Protein AF-A0A1Q9PFL0-F1 (afdb_monomer)

Structure (mmCIF, N/CA/C/O backbone):
data_AF-A0A1Q9PFL0-F1
#
_entry.id   AF-A0A1Q9PFL0-F1
#
loop_
_atom_site.group_PDB
_atom_site.id
_atom_site.type_symbol
_atom_site.label_atom_id
_atom_site.label_alt_id
_atom_site.label_comp_id
_atom_site.label_asym_id
_atom_site.label_entity_id
_atom_site.label_seq_id
_atom_site.pdbx_PDB_ins_code
_atom_site.Cartn_x
_atom_site.Cartn_y
_atom_site.Cartn_z
_atom_site.occupancy
_atom_site.B_iso_or_equiv
_atom_site.auth_seq_id
_atom_site.auth_comp_id
_atom_site.auth_asym_id
_atom_site.auth_atom_id
_atom_site.pdbx_PDB_model_num
ATOM 1 N N . MET A 1 1 ? 22.075 2.624 7.477 1.00 51.19 1 MET A N 1
ATOM 2 C CA . MET A 1 1 ? 21.378 1.833 6.444 1.00 51.19 1 MET A CA 1
ATOM 3 C C . MET A 1 1 ? 19.946 1.715 6.925 1.00 51.19 1 MET A C 1
ATOM 5 O O . MET A 1 1 ? 19.779 1.392 8.093 1.00 51.19 1 MET A O 1
ATOM 9 N N . ASP A 1 2 ? 18.972 2.111 6.109 1.00 68.69 2 ASP A N 1
ATOM 10 C CA . ASP A 1 2 ? 17.552 2.119 6.488 1.00 68.69 2 ASP A CA 1
ATOM 11 C C . ASP A 1 2 ? 17.030 0.680 6.696 1.00 68.69 2 ASP A C 1
ATOM 13 O O . ASP A 1 2 ? 17.482 -0.241 6.004 1.00 68.69 2 ASP A O 1
ATOM 17 N N . LEU A 1 3 ? 16.122 0.475 7.659 1.00 60.94 3 LEU A N 1
ATOM 18 C CA . LEU A 1 3 ? 15.558 -0.837 8.018 1.00 60.94 3 LEU A CA 1
ATOM 19 C C . LEU A 1 3 ? 14.893 -1.487 6.795 1.00 60.94 3 LEU A C 1
ATOM 21 O O . LEU A 1 3 ? 15.079 -2.675 6.532 1.00 60.94 3 LEU A O 1
ATOM 25 N N . THR A 1 4 ? 14.208 -0.672 5.993 1.00 63.59 4 THR A N 1
ATOM 26 C CA . THR A 1 4 ? 13.560 -1.057 4.735 1.00 63.59 4 THR A CA 1
ATOM 27 C C . THR A 1 4 ? 14.563 -1.644 3.743 1.00 63.59 4 THR A C 1
ATOM 29 O O . THR A 1 4 ? 14.338 -2.707 3.169 1.00 63.59 4 THR A O 1
ATOM 32 N N . THR A 1 5 ? 15.723 -1.000 3.576 1.00 66.94 5 THR A N 1
ATOM 33 C CA . THR A 1 5 ? 16.784 -1.471 2.671 1.00 66.94 5 THR A CA 1
ATOM 34 C C . THR A 1 5 ? 17.364 -2.812 3.124 1.00 66.94 5 THR A 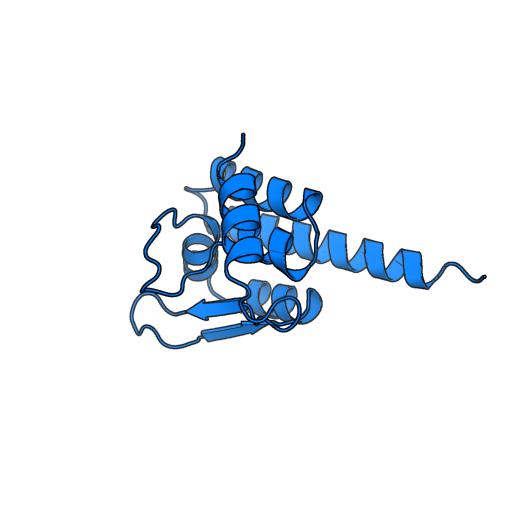C 1
ATOM 36 O O . THR A 1 5 ? 17.604 -3.691 2.298 1.00 66.94 5 THR A O 1
ATOM 39 N N . LEU A 1 6 ? 17.567 -2.991 4.432 1.00 68.19 6 LEU A N 1
ATOM 40 C CA . LEU A 1 6 ? 18.049 -4.250 5.011 1.00 68.19 6 LEU A CA 1
ATOM 41 C C . LEU A 1 6 ? 17.066 -5.401 4.776 1.00 68.19 6 LEU A C 1
ATOM 43 O O . LEU A 1 6 ? 17.492 -6.478 4.356 1.00 68.19 6 LEU A O 1
ATOM 47 N N . LYS A 1 7 ? 15.763 -5.162 4.971 1.00 69.06 7 LYS A N 1
ATOM 48 C CA . LYS A 1 7 ? 14.712 -6.148 4.682 1.00 69.06 7 LYS A CA 1
ATOM 49 C C . LYS A 1 7 ? 14.702 -6.536 3.201 1.00 69.06 7 LYS A C 1
ATOM 51 O O . LYS A 1 7 ? 14.591 -7.718 2.882 1.00 69.06 7 LYS A O 1
ATOM 56 N N . VAL A 1 8 ? 14.862 -5.567 2.291 1.00 69.00 8 VAL A N 1
ATOM 57 C CA . VAL A 1 8 ? 14.847 -5.821 0.832 1.00 69.00 8 VAL A CA 1
ATOM 58 C C . VAL A 1 8 ? 16.022 -6.703 0.436 1.00 69.00 8 VAL A C 1
ATOM 60 O O . VAL A 1 8 ? 15.833 -7.715 -0.237 1.00 69.00 8 VAL A O 1
ATOM 63 N N . LEU A 1 9 ? 17.223 -6.379 0.918 1.00 68.25 9 LEU A N 1
ATOM 64 C CA . LEU A 1 9 ? 18.422 -7.177 0.660 1.00 68.25 9 LEU A CA 1
ATOM 65 C C . LEU A 1 9 ? 18.303 -8.596 1.234 1.00 68.25 9 LEU A C 1
ATOM 67 O O . LEU A 1 9 ? 18.677 -9.555 0.561 1.00 68.25 9 LEU A O 1
ATOM 71 N N . ALA A 1 10 ? 17.750 -8.741 2.443 1.00 70.50 10 ALA A N 1
ATOM 72 C CA . ALA A 1 10 ? 17.528 -10.045 3.066 1.00 70.50 10 ALA A CA 1
ATOM 73 C C . ALA A 1 10 ? 16.551 -10.914 2.254 1.00 70.50 10 ALA A C 1
ATOM 75 O O . ALA A 1 10 ? 16.839 -12.083 1.998 1.00 70.50 10 ALA A O 1
ATOM 76 N N . LYS A 1 11 ? 15.441 -10.337 1.781 1.00 72.31 11 LYS A N 1
ATOM 77 C CA . LYS A 1 11 ? 14.450 -11.035 0.946 1.00 72.31 11 LYS A CA 1
ATOM 78 C C . LYS A 1 11 ? 14.980 -11.377 -0.447 1.00 72.31 11 LYS A C 1
ATOM 80 O O . LYS A 1 11 ? 14.700 -12.446 -0.976 1.00 72.31 11 LYS A O 1
ATOM 85 N N . MET A 1 12 ? 15.783 -10.501 -1.054 1.00 67.94 12 MET A N 1
ATOM 86 C CA . MET A 1 12 ? 16.460 -10.810 -2.321 1.00 67.94 12 MET A CA 1
ATOM 87 C C . MET A 1 12 ? 17.439 -11.981 -2.161 1.00 67.94 12 MET A C 1
ATOM 89 O O . MET A 1 12 ? 17.550 -12.814 -3.057 1.00 67.94 12 MET A O 1
ATOM 93 N N . ALA A 1 13 ? 18.116 -12.074 -1.013 1.00 71.94 13 ALA A N 1
ATOM 94 C CA . ALA A 1 13 ? 19.037 -13.166 -0.709 1.00 71.94 13 ALA A CA 1
ATOM 95 C C . ALA A 1 13 ? 18.335 -14.505 -0.403 1.00 71.94 13 ALA A C 1
ATOM 97 O O . ALA A 1 13 ? 18.960 -15.550 -0.586 1.00 71.94 13 ALA A O 1
ATOM 98 N N . SER A 1 14 ? 17.067 -14.502 0.035 1.00 72.25 14 SER A N 1
ATOM 99 C CA . SER A 1 14 ? 16.322 -15.735 0.348 1.00 72.25 14 SER A CA 1
ATOM 100 C C . SER A 1 14 ? 15.809 -16.487 -0.886 1.00 72.25 14 SER A C 1
ATOM 102 O O . SER A 1 14 ? 15.463 -17.662 -0.776 1.00 72.25 14 SER A O 1
ATOM 104 N N . GLY A 1 15 ? 15.804 -15.856 -2.067 1.00 60.84 15 GLY A N 1
ATOM 105 C CA . GLY A 1 15 ? 15.404 -16.498 -3.325 1.00 60.84 15 GLY A CA 1
ATOM 106 C C . GLY A 1 15 ? 13.908 -16.823 -3.434 1.00 60.84 15 GLY A C 1
ATOM 107 O O . GLY A 1 15 ? 13.533 -17.681 -4.230 1.00 60.84 15 GLY A O 1
ATOM 108 N N . GLU A 1 16 ? 13.060 -16.174 -2.630 1.00 64.94 16 GLU A N 1
ATOM 109 C CA . GLU A 1 16 ? 11.597 -16.297 -2.708 1.00 64.94 16 GLU A CA 1
ATOM 110 C C . GLU A 1 16 ? 11.019 -15.690 -4.005 1.00 64.94 16 GLU A C 1
ATOM 112 O O . GLU A 1 16 ? 11.745 -15.033 -4.747 1.00 64.94 16 GLU A O 1
ATOM 117 N N . GLU A 1 17 ? 9.727 -15.947 -4.285 1.00 60.53 17 GLU A N 1
ATOM 118 C CA . GLU A 1 17 ? 9.000 -15.856 -5.582 1.00 60.53 17 GLU A CA 1
ATOM 119 C C . GLU A 1 17 ? 9.148 -14.571 -6.437 1.00 60.53 17 GLU A C 1
ATOM 121 O O . GLU A 1 17 ? 8.627 -14.515 -7.557 1.00 60.53 17 GLU A O 1
ATOM 126 N N . GLY A 1 18 ? 9.900 -13.565 -5.994 1.00 61.41 18 GLY A N 1
ATOM 127 C CA . GLY A 1 18 ? 10.303 -12.421 -6.805 1.00 61.41 18 GLY A CA 1
ATOM 128 C C . GLY A 1 18 ? 9.105 -11.621 -7.345 1.00 61.41 18 GLY A C 1
ATOM 129 O O . GLY A 1 18 ? 8.113 -11.455 -6.637 1.00 61.41 18 GLY A O 1
ATOM 130 N N . PRO A 1 19 ? 9.151 -11.112 -8.593 1.00 57.66 19 PRO A N 1
ATOM 131 C CA . PRO A 1 19 ? 8.159 -10.175 -9.143 1.00 57.66 19 PRO A CA 1
ATOM 132 C C . PRO A 1 19 ? 6.740 -10.750 -9.328 1.00 57.66 19 PRO A C 1
ATOM 134 O O . PRO A 1 19 ? 5.849 -10.029 -9.767 1.00 57.66 19 PRO A O 1
ATOM 137 N N . ASN A 1 20 ? 6.514 -12.029 -9.013 1.00 63.56 20 ASN A N 1
ATOM 138 C CA . ASN A 1 20 ? 5.195 -12.668 -9.069 1.00 63.56 20 ASN A CA 1
ATOM 139 C C . ASN A 1 20 ? 4.481 -12.702 -7.704 1.00 63.56 20 ASN A C 1
ATOM 141 O O . ASN A 1 20 ? 3.386 -13.260 -7.592 1.00 63.56 20 ASN A O 1
ATOM 145 N N . GLU A 1 21 ? 5.090 -12.137 -6.660 1.00 80.38 21 GLU A N 1
ATOM 146 C CA . GLU A 1 21 ? 4.520 -12.107 -5.317 1.00 80.38 21 GLU A CA 1
ATOM 147 C C . GLU A 1 21 ? 3.255 -11.228 -5.270 1.00 80.38 21 GLU A C 1
ATOM 149 O O . GLU A 1 21 ? 3.256 -10.087 -5.725 1.00 80.38 21 GLU A O 1
ATOM 154 N N . ARG A 1 22 ? 2.161 -11.755 -4.699 1.00 87.75 22 ARG A N 1
ATOM 155 C CA . ARG A 1 22 ? 0.924 -10.990 -4.465 1.00 87.75 22 ARG A CA 1
ATOM 156 C C . ARG A 1 22 ? 0.913 -10.401 -3.061 1.00 87.75 22 ARG A C 1
ATOM 158 O O . ARG A 1 22 ? 1.053 -11.144 -2.085 1.00 87.75 22 ARG A O 1
ATOM 165 N N . PHE A 1 23 ? 0.620 -9.112 -2.947 1.00 88.88 23 PHE A N 1
ATOM 166 C CA . PHE A 1 23 ? 0.276 -8.501 -1.671 1.00 88.88 23 PHE A CA 1
ATOM 167 C C . PHE A 1 23 ? -1.112 -8.955 -1.223 1.00 88.88 23 PHE A C 1
ATOM 169 O O . PHE A 1 23 ? -2.029 -9.069 -2.038 1.00 88.88 23 PHE A O 1
ATOM 176 N N . LYS A 1 24 ? -1.286 -9.219 0.072 1.00 89.81 24 LYS A N 1
ATOM 177 C CA . LYS A 1 24 ? -2.563 -9.649 0.650 1.00 89.81 24 LYS A CA 1
ATOM 178 C C . LYS A 1 24 ? -2.908 -8.738 1.814 1.00 89.81 24 LYS A C 1
ATOM 180 O O . LYS A 1 24 ? -2.147 -8.657 2.770 1.00 89.81 24 LYS A O 1
ATOM 185 N N . PHE A 1 25 ? -4.076 -8.112 1.743 1.00 89.81 25 PHE A N 1
ATOM 186 C CA . PHE A 1 25 ? -4.690 -7.468 2.894 1.00 89.81 25 PHE A CA 1
ATOM 187 C C . PHE A 1 25 ? -5.441 -8.528 3.687 1.00 89.81 25 PHE A C 1
ATOM 189 O O . PHE A 1 25 ? -6.313 -9.213 3.146 1.00 89.81 25 PHE A O 1
ATOM 196 N N . ILE A 1 26 ? -5.089 -8.683 4.954 1.00 88.06 26 ILE A N 1
ATOM 197 C CA . ILE A 1 26 ? -5.602 -9.725 5.838 1.00 88.06 26 ILE A CA 1
ATOM 198 C C . ILE A 1 26 ? -6.416 -9.073 6.956 1.00 88.06 26 ILE A C 1
ATOM 200 O O . ILE A 1 26 ? -6.007 -8.086 7.551 1.00 88.06 26 ILE A O 1
ATOM 204 N N . SER A 1 27 ? -7.586 -9.618 7.269 1.00 86.62 27 SER A N 1
ATOM 205 C CA . SER A 1 27 ? -8.377 -9.164 8.414 1.00 86.62 27 SER A CA 1
ATOM 206 C C . SER A 1 27 ? -7.618 -9.434 9.722 1.00 86.62 27 SER A C 1
ATOM 208 O O . SER A 1 27 ? -7.279 -10.594 9.974 1.00 86.62 27 SER A O 1
ATOM 210 N N . PRO A 1 28 ? -7.399 -8.422 10.585 1.00 80.00 28 PRO A N 1
ATOM 211 C CA . PRO A 1 28 ? -6.772 -8.622 11.892 1.00 80.00 28 PRO A CA 1
ATOM 212 C C . PRO A 1 28 ? -7.548 -9.609 12.775 1.00 80.00 28 PRO A C 1
ATOM 214 O O . PRO A 1 28 ? -6.947 -10.405 13.491 1.00 80.00 28 PRO A O 1
ATOM 217 N N . ASP A 1 29 ? -8.880 -9.597 12.672 1.00 84.12 29 ASP A N 1
ATOM 218 C CA . ASP A 1 29 ? -9.766 -10.402 13.517 1.00 84.12 29 ASP A CA 1
ATOM 219 C C . ASP A 1 29 ? -9.848 -11.861 13.065 1.00 84.12 29 ASP A C 1
ATOM 221 O O . ASP A 1 29 ? -9.779 -12.788 13.871 1.00 84.12 29 ASP A O 1
ATOM 225 N N . THR A 1 30 ? -10.022 -12.080 11.760 1.00 84.94 30 THR A N 1
ATOM 226 C CA . THR A 1 30 ? -10.319 -13.416 11.214 1.00 84.94 30 THR A CA 1
ATOM 227 C C . THR A 1 30 ? -9.108 -14.097 10.595 1.00 84.94 30 THR A C 1
ATOM 229 O O . THR A 1 30 ? -9.166 -15.289 10.293 1.00 84.94 30 THR A O 1
ATOM 232 N N . ARG A 1 31 ? -8.023 -13.349 10.359 1.00 82.88 31 ARG A N 1
ATOM 233 C CA . ARG A 1 31 ? -6.870 -13.756 9.539 1.00 82.88 31 ARG A CA 1
ATOM 234 C C . ARG A 1 31 ? -7.239 -14.194 8.113 1.00 82.88 31 ARG A C 1
A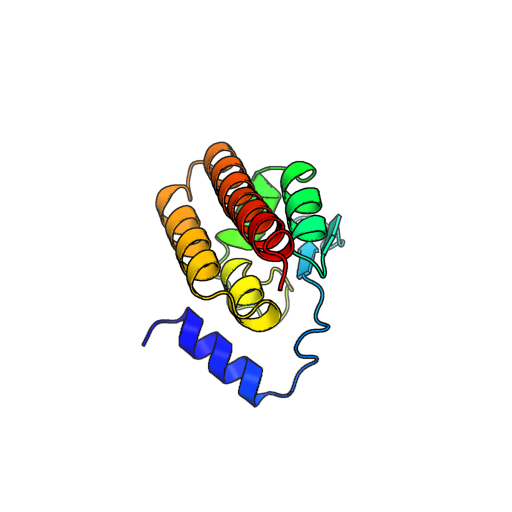TOM 236 O O . ARG A 1 31 ? -6.428 -14.807 7.421 1.00 82.88 31 ARG A O 1
ATOM 243 N N . GLY A 1 32 ? -8.451 -13.878 7.654 1.00 84.81 32 GLY A N 1
ATOM 244 C CA . GLY A 1 32 ? -8.892 -14.115 6.284 1.00 84.81 32 GLY A CA 1
ATOM 245 C C . GLY A 1 32 ? -8.324 -13.073 5.323 1.00 84.81 32 GLY A C 1
ATOM 246 O O . GLY A 1 32 ? -8.162 -11.910 5.689 1.00 84.81 32 GLY A O 1
ATOM 247 N N . VAL A 1 33 ? -8.042 -13.475 4.083 1.00 89.75 33 VAL A N 1
ATOM 248 C CA . VAL A 1 33 ? -7.645 -12.542 3.017 1.00 89.75 33 VAL A CA 1
ATOM 249 C C . VAL A 1 33 ? -8.869 -11.732 2.593 1.00 89.75 33 VAL A C 1
ATOM 251 O O . VAL A 1 33 ? -9.853 -12.302 2.126 1.00 89.75 33 VAL A O 1
ATOM 254 N N . LEU A 1 34 ? -8.794 -10.414 2.752 1.00 91.50 34 LEU A N 1
ATOM 255 C CA . LEU A 1 34 ? -9.836 -9.462 2.365 1.00 91.50 34 LEU A CA 1
ATOM 256 C C . LEU A 1 34 ? -9.667 -8.997 0.917 1.00 91.50 34 LEU A C 1
ATOM 258 O O . LEU A 1 34 ? -10.641 -8.886 0.182 1.00 91.50 34 LEU A O 1
ATOM 262 N N . CYS A 1 35 ? -8.426 -8.744 0.502 1.00 92.06 35 CYS A N 1
ATOM 263 C CA . CYS A 1 35 ? -8.086 -8.348 -0.861 1.00 92.06 35 CYS A CA 1
ATOM 264 C C . CYS A 1 35 ? -6.673 -8.825 -1.206 1.00 92.06 35 CYS A C 1
ATOM 266 O O . CYS A 1 35 ? -5.847 -9.025 -0.312 1.00 92.06 35 CYS A O 1
ATOM 268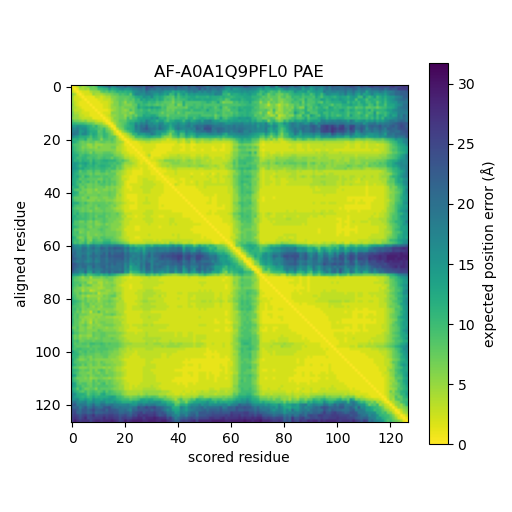 N N . SER A 1 36 ? -6.373 -9.004 -2.493 1.00 91.56 36 SER A N 1
ATOM 269 C CA . SER A 1 36 ? -5.009 -9.301 -2.932 1.00 91.56 36 SER A CA 1
ATOM 270 C C . SER A 1 36 ? -4.675 -8.607 -4.238 1.00 91.56 36 SER A C 1
ATOM 272 O O . SER A 1 36 ? -5.495 -8.608 -5.155 1.00 91.56 36 SER A O 1
ATOM 274 N N . SER A 1 37 ? -3.455 -8.102 -4.348 1.00 91.31 37 SER A N 1
ATOM 275 C CA . SER A 1 37 ? -2.985 -7.366 -5.514 1.00 91.31 37 SER A CA 1
ATOM 276 C C . SER A 1 37 ? -1.637 -7.880 -6.001 1.00 91.31 37 SER A C 1
ATOM 278 O O . SER A 1 37 ? -0.802 -8.341 -5.230 1.00 91.31 37 SER A O 1
ATOM 280 N N . SER A 1 38 ? -1.451 -7.814 -7.311 1.00 89.44 38 SER A N 1
ATOM 281 C CA . SER A 1 38 ? -0.210 -8.112 -8.033 1.00 89.44 38 SER A CA 1
ATOM 282 C C . SER A 1 38 ? 0.251 -6.947 -8.903 1.00 89.44 38 SER A C 1
ATOM 284 O O . SER A 1 38 ? 1.400 -6.905 -9.326 1.00 89.44 38 SER A O 1
ATOM 286 N N . THR A 1 39 ? -0.628 -5.975 -9.148 1.00 89.75 39 THR A N 1
ATOM 287 C CA . THR A 1 39 ? -0.335 -4.757 -9.908 1.00 89.75 39 THR A CA 1
ATOM 288 C C . THR A 1 39 ? -0.632 -3.522 -9.062 1.00 89.75 39 THR A C 1
ATOM 290 O O . THR A 1 39 ? -1.361 -3.594 -8.069 1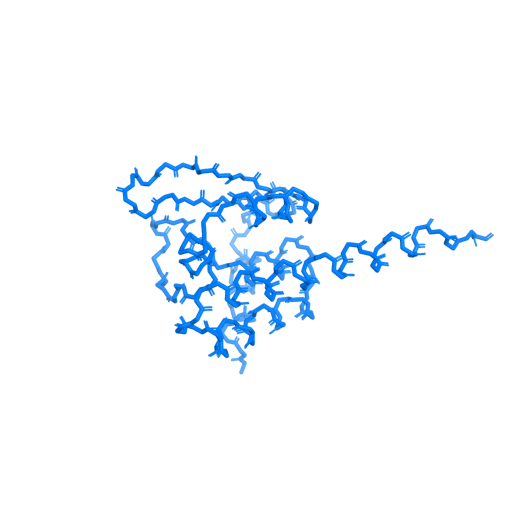.00 89.75 39 THR A O 1
ATOM 293 N N . LEU A 1 40 ? -0.083 -2.369 -9.457 1.00 90.56 40 LEU A N 1
ATOM 294 C CA . LEU A 1 40 ? -0.403 -1.088 -8.816 1.00 90.56 40 LEU A CA 1
ATOM 295 C C . LEU A 1 40 ? -1.893 -0.727 -8.955 1.00 90.56 40 LEU A C 1
ATOM 297 O O . LEU A 1 40 ? -2.455 -0.116 -8.051 1.00 90.56 40 LEU A O 1
ATOM 301 N N . GLU A 1 41 ? -2.542 -1.133 -10.049 1.00 91.88 41 GLU A N 1
ATOM 302 C CA . GLU A 1 41 ? -3.972 -0.897 -10.297 1.00 91.88 41 GLU A CA 1
ATOM 303 C C . GLU A 1 41 ? -4.841 -1.715 -9.338 1.00 91.88 41 GLU A C 1
ATOM 305 O O . GLU A 1 41 ? -5.716 -1.163 -8.670 1.00 91.88 41 GLU A O 1
ATOM 310 N N . GLU A 1 42 ? -4.554 -3.016 -9.207 1.00 93.94 42 GLU A N 1
ATOM 311 C CA . GLU A 1 42 ? -5.215 -3.888 -8.230 1.00 93.94 42 GLU A CA 1
ATOM 312 C C . GLU A 1 42 ? -4.966 -3.393 -6.801 1.00 93.94 42 GLU A C 1
ATOM 314 O O . GLU A 1 42 ? -5.873 -3.404 -5.969 1.00 93.94 42 GLU A O 1
ATOM 319 N N . LEU A 1 43 ? -3.744 -2.934 -6.510 1.00 94.06 43 LEU A N 1
ATOM 320 C CA . LEU A 1 43 ? -3.388 -2.398 -5.201 1.00 94.06 43 LEU A CA 1
ATOM 321 C C . LEU A 1 43 ? -4.196 -1.137 -4.880 1.00 94.06 43 LEU A C 1
ATOM 323 O O . LEU A 1 43 ? -4.738 -1.034 -3.783 1.00 94.06 43 LEU A O 1
ATOM 327 N N . HIS A 1 44 ? -4.310 -0.209 -5.830 1.00 95.31 44 HIS A N 1
ATOM 328 C CA . HIS A 1 44 ? -5.135 0.986 -5.676 1.00 95.31 44 HIS A CA 1
ATOM 329 C C . HIS A 1 44 ? -6.608 0.628 -5.441 1.00 95.31 44 HIS A C 1
ATOM 331 O O . HIS A 1 44 ? -7.225 1.176 -4.530 1.00 95.31 44 HIS A O 1
ATOM 337 N N . GLY A 1 45 ? -7.146 -0.333 -6.200 1.00 95.75 45 GLY A N 1
ATOM 338 C CA . GLY A 1 45 ? -8.502 -0.850 -5.999 1.00 95.75 45 GLY A CA 1
ATOM 339 C C . GLY A 1 45 ? -8.716 -1.391 -4.583 1.00 95.75 45 GLY A C 1
ATOM 340 O O . GLY A 1 45 ? -9.623 -0.942 -3.888 1.00 95.75 45 GLY A O 1
ATOM 341 N N . CYS A 1 46 ? -7.818 -2.262 -4.106 1.00 95.44 46 CYS A N 1
ATOM 342 C CA . CYS A 1 46 ? -7.875 -2.763 -2.730 1.00 95.44 46 CYS A CA 1
ATOM 343 C C . CYS A 1 46 ? -7.851 -1.624 -1.697 1.00 95.44 46 CYS A C 1
ATOM 345 O O . CYS A 1 46 ? -8.608 -1.657 -0.729 1.00 95.44 46 CYS A O 1
ATOM 347 N N . VAL A 1 47 ? -6.989 -0.617 -1.882 1.00 95.69 47 VAL A N 1
ATOM 348 C CA . VAL A 1 47 ? -6.887 0.512 -0.944 1.00 95.69 47 VAL A CA 1
ATOM 349 C C . VAL A 1 47 ? -8.175 1.329 -0.909 1.00 95.69 47 VAL A C 1
ATOM 351 O O . VAL A 1 47 ? -8.560 1.770 0.167 1.00 95.69 47 VAL A O 1
ATOM 354 N N . LEU A 1 48 ? -8.863 1.523 -2.034 1.00 95.56 48 LEU A N 1
ATOM 355 C CA . LEU A 1 48 ? -10.138 2.243 -2.057 1.00 95.56 48 LEU A CA 1
ATOM 356 C C . LEU A 1 48 ? -11.246 1.485 -1.316 1.00 95.56 48 LEU A C 1
ATOM 358 O O . LEU A 1 48 ? -11.959 2.095 -0.509 1.00 95.56 48 LEU A O 1
ATOM 362 N N . ASP A 1 49 ? -11.346 0.176 -1.543 1.00 96.06 49 ASP A N 1
ATOM 363 C CA . ASP A 1 49 ? -12.462 -0.650 -1.070 1.00 96.06 49 ASP A CA 1
ATOM 364 C C . ASP A 1 49 ? -12.371 -1.023 0.419 1.00 96.06 49 ASP A C 1
ATOM 366 O O . ASP A 1 49 ? -13.396 -1.203 1.075 1.00 96.06 49 ASP A O 1
ATOM 370 N N . LEU A 1 50 ? -11.162 -1.137 0.974 1.00 95.38 50 LEU A N 1
ATOM 371 C CA . LEU A 1 50 ? -10.950 -1.587 2.355 1.00 95.38 50 LEU A CA 1
ATOM 372 C C . LEU A 1 50 ? -11.097 -0.465 3.386 1.00 95.38 50 LEU A C 1
ATOM 374 O O . LEU A 1 50 ? -10.758 0.689 3.130 1.00 95.38 50 LEU A O 1
ATOM 378 N N . ASP A 1 51 ? -11.527 -0.802 4.600 1.00 95.06 51 ASP A N 1
ATOM 379 C CA . ASP A 1 51 ? -11.606 0.150 5.710 1.00 95.06 51 ASP A CA 1
ATOM 380 C C . ASP A 1 51 ? -10.239 0.725 6.107 1.00 95.06 51 ASP A C 1
ATOM 382 O O . ASP A 1 51 ? -9.196 0.072 6.007 1.00 95.06 51 ASP A O 1
ATOM 386 N N . HIS A 1 52 ? -10.246 1.966 6.597 1.00 94.44 52 HIS A N 1
ATOM 387 C CA . HIS A 1 52 ? -9.025 2.696 6.946 1.00 94.44 52 HIS A CA 1
ATOM 388 C C . HIS A 1 52 ? -8.180 1.997 8.021 1.00 94.44 52 HIS A C 1
ATOM 390 O O . HIS A 1 52 ? -6.953 2.086 7.980 1.00 94.44 52 HIS A O 1
ATOM 396 N N . ASP A 1 53 ? -8.806 1.245 8.926 1.00 92.12 53 ASP A N 1
ATOM 397 C CA . ASP A 1 53 ? -8.103 0.483 9.961 1.00 92.12 53 ASP A CA 1
ATOM 398 C C . ASP A 1 53 ? -7.326 -0.702 9.379 1.00 92.12 53 ASP A C 1
ATOM 400 O O . ASP A 1 53 ? -6.218 -1.000 9.829 1.00 92.12 53 ASP A O 1
ATOM 404 N N . ILE A 1 54 ? -7.851 -1.336 8.324 1.00 91.62 54 ILE A N 1
ATOM 405 C CA . ILE A 1 54 ? -7.143 -2.399 7.601 1.00 91.62 54 ILE A CA 1
ATOM 406 C C . ILE A 1 54 ? -5.908 -1.821 6.914 1.00 91.62 54 ILE A C 1
ATOM 408 O O . ILE A 1 54 ? -4.829 -2.412 6.991 1.00 91.62 54 ILE A O 1
ATOM 412 N N . ILE A 1 55 ? -6.043 -0.654 6.279 1.00 92.81 55 ILE A N 1
ATOM 413 C CA . ILE A 1 55 ? -4.916 0.026 5.628 1.00 92.81 55 ILE A CA 1
ATOM 414 C C . ILE A 1 55 ? -3.856 0.398 6.656 1.00 92.81 55 ILE A C 1
ATOM 416 O O . ILE A 1 55 ? -2.688 0.057 6.476 1.00 92.81 55 ILE A O 1
ATOM 420 N N . LYS A 1 56 ? -4.260 1.017 7.768 1.00 91.56 56 LYS A N 1
ATOM 421 C CA . LYS A 1 56 ? -3.355 1.337 8.873 1.00 91.56 56 LYS A CA 1
ATOM 422 C C . LYS A 1 56 ? -2.618 0.096 9.371 1.00 91.56 56 LYS A C 1
ATOM 424 O O . LYS A 1 56 ? -1.406 0.161 9.545 1.00 91.56 56 LYS A O 1
ATOM 429 N N . 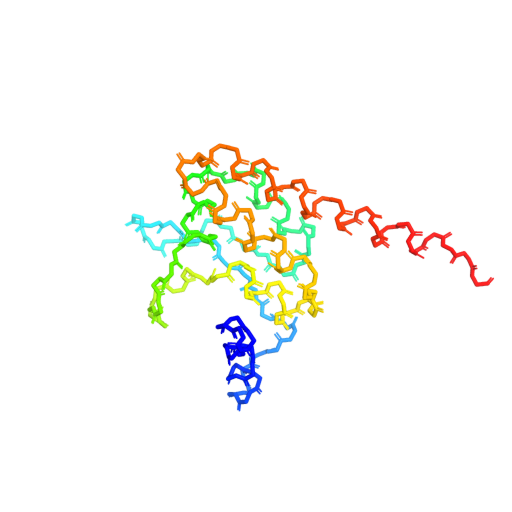ALA A 1 57 ? -3.301 -1.034 9.552 1.00 89.06 57 ALA A N 1
ATOM 430 C CA . ALA A 1 57 ? -2.654 -2.267 9.992 1.00 89.06 57 ALA A CA 1
ATOM 431 C C . ALA A 1 57 ? -1.539 -2.724 9.031 1.00 89.06 57 ALA A C 1
ATOM 433 O O . ALA A 1 57 ? -0.476 -3.108 9.490 1.00 89.06 57 ALA A O 1
ATOM 434 N N . HIS A 1 58 ? -1.726 -2.612 7.713 1.00 89.00 58 HIS A N 1
ATOM 435 C CA . HIS A 1 58 ? -0.746 -3.090 6.717 1.00 89.00 58 HIS A CA 1
ATOM 436 C C . HIS A 1 58 ? 0.332 -2.062 6.345 1.00 89.00 58 HIS A C 1
ATOM 438 O O . HIS A 1 58 ? 1.282 -2.378 5.628 1.00 89.00 58 HIS A O 1
ATOM 444 N N . VAL A 1 59 ? 0.173 -0.820 6.799 1.00 88.69 59 VAL A N 1
ATOM 445 C CA . VAL A 1 59 ? 1.102 0.285 6.528 1.00 88.69 59 VAL A CA 1
ATOM 446 C C . VAL A 1 59 ? 1.920 0.643 7.767 1.00 88.69 59 VAL A C 1
ATOM 448 O O . VAL A 1 59 ? 3.090 0.987 7.645 1.00 88.69 59 VAL A O 1
ATOM 451 N N . CYS A 1 60 ? 1.326 0.551 8.958 1.00 85.00 60 CYS A N 1
ATOM 452 C CA . CYS A 1 60 ? 1.948 0.964 10.214 1.00 85.00 60 CYS A CA 1
ATOM 453 C C . CYS A 1 60 ? 2.352 -0.200 11.128 1.00 85.00 60 CYS A C 1
ATOM 455 O O . CYS A 1 60 ? 3.018 0.064 12.130 1.00 85.00 60 CYS A O 1
ATOM 457 N N . SER A 1 61 ? 1.947 -1.458 10.881 1.00 70.88 61 SER A N 1
ATOM 458 C CA . SER A 1 61 ? 2.371 -2.540 11.780 1.00 70.88 61 SER A CA 1
ATOM 459 C C . SER A 1 61 ? 3.850 -2.856 11.568 1.00 70.88 61 SER A C 1
ATOM 461 O O . SER A 1 61 ? 4.236 -3.453 10.566 1.00 70.88 61 SER A O 1
ATOM 463 N N . CYS A 1 62 ? 4.668 -2.473 12.545 1.00 53.19 62 CYS A N 1
ATOM 464 C CA . CYS A 1 62 ? 6.094 -2.786 12.612 1.00 53.19 62 CYS A CA 1
ATOM 465 C C . CYS A 1 62 ? 6.386 -4.196 13.146 1.00 53.19 62 CYS A C 1
ATOM 467 O O . CYS A 1 62 ? 7.549 -4.504 13.400 1.00 53.19 62 CYS A O 1
ATOM 469 N N . ASP A 1 63 ? 5.371 -5.037 13.370 1.00 50.31 63 ASP A N 1
ATOM 470 C CA . ASP A 1 63 ? 5.610 -6.377 13.893 1.00 50.31 63 ASP A CA 1
ATOM 471 C C . ASP A 1 63 ? 6.295 -7.223 12.818 1.00 50.31 63 ASP A C 1
ATOM 473 O O . ASP A 1 63 ? 5.666 -7.693 11.870 1.00 50.31 63 ASP A O 1
ATOM 477 N N . ASP A 1 64 ? 7.595 -7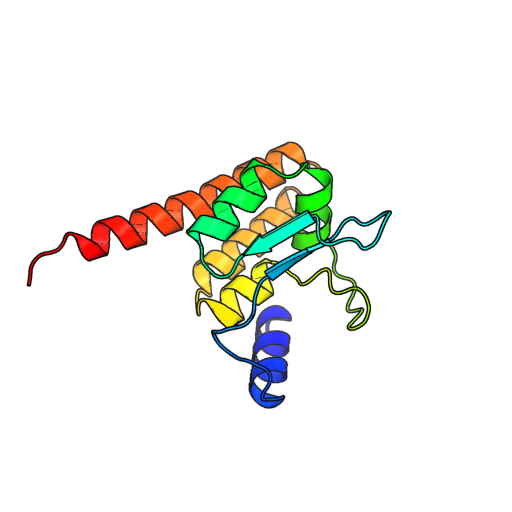.454 13.027 1.00 45.94 64 ASP A N 1
ATOM 478 C CA . ASP A 1 64 ? 8.464 -8.448 12.378 1.00 45.94 64 ASP A CA 1
ATOM 479 C C . ASP A 1 64 ? 7.975 -9.894 12.628 1.00 45.94 64 ASP A C 1
ATOM 481 O O . ASP A 1 64 ? 8.756 -10.824 12.825 1.00 45.94 64 ASP A O 1
ATOM 485 N N . SER A 1 65 ? 6.661 -10.116 12.670 1.00 39.78 65 SER A N 1
ATOM 486 C CA . SER A 1 65 ? 6.100 -11.453 12.697 1.00 39.78 65 SER A CA 1
ATOM 487 C C . SER A 1 65 ? 6.033 -11.967 11.263 1.00 39.78 65 SER A C 1
ATOM 489 O O . SER A 1 65 ? 5.034 -11.824 10.556 1.00 39.78 65 SER A O 1
ATOM 491 N N . ASP A 1 66 ? 7.106 -12.655 10.876 1.00 45.94 66 ASP A N 1
ATOM 492 C CA . ASP A 1 66 ? 7.169 -13.562 9.722 1.00 45.94 66 ASP A CA 1
ATOM 493 C C . ASP A 1 66 ? 5.965 -14.542 9.654 1.00 45.94 66 ASP A C 1
ATOM 495 O O . ASP A 1 66 ? 5.733 -15.189 8.635 1.00 45.94 66 ASP A O 1
ATOM 499 N N . GLU A 1 67 ? 5.155 -14.630 10.716 1.00 40.06 67 GLU A N 1
ATOM 500 C CA . GLU A 1 67 ? 4.044 -15.563 10.882 1.00 40.06 67 GLU A CA 1
ATOM 501 C C . GLU A 1 67 ? 2.635 -14.995 10.617 1.00 40.06 67 GLU A C 1
ATOM 503 O O . GLU A 1 67 ? 1.716 -15.792 10.414 1.00 40.06 67 GLU A O 1
ATOM 508 N N . THR A 1 68 ? 2.402 -13.671 10.596 1.00 41.16 68 THR A N 1
ATOM 509 C CA . THR A 1 68 ? 1.026 -13.136 10.411 1.00 41.16 68 THR A CA 1
ATOM 510 C C . THR A 1 68 ? 0.722 -12.593 9.020 1.00 41.16 68 THR A C 1
ATOM 512 O O . THR A 1 68 ? -0.446 -12.379 8.698 1.00 41.16 68 THR A O 1
ATOM 515 N N . GLY A 1 69 ? 1.724 -12.434 8.151 1.00 44.38 69 GLY A N 1
ATOM 516 C CA . GLY A 1 69 ? 1.496 -12.089 6.745 1.00 44.38 69 GLY A CA 1
ATOM 517 C C . GLY A 1 69 ? 0.885 -10.702 6.502 1.00 44.38 69 GLY A C 1
ATOM 518 O O . GLY A 1 69 ? 0.582 -10.396 5.349 1.00 44.38 69 GLY A O 1
ATOM 519 N N . ALA A 1 70 ? 0.746 -9.861 7.535 1.00 46.91 70 ALA A N 1
ATOM 520 C CA . ALA A 1 70 ? 0.513 -8.426 7.394 1.00 46.91 70 ALA A CA 1
ATOM 521 C C . ALA A 1 70 ? 1.816 -7.797 6.880 1.00 46.91 70 ALA A C 1
ATOM 523 O O . ALA A 1 70 ? 2.640 -7.279 7.628 1.00 46.91 70 ALA A O 1
ATOM 524 N N . ARG A 1 71 ? 2.073 -8.002 5.587 1.00 60.59 71 ARG A N 1
ATOM 525 C CA . ARG A 1 71 ? 3.301 -7.567 4.930 1.00 60.59 71 ARG A CA 1
ATOM 526 C C . ARG A 1 71 ? 3.282 -6.043 4.867 1.00 60.59 71 ARG A C 1
ATOM 528 O O . ARG A 1 71 ? 2.281 -5.451 4.487 1.00 60.59 71 ARG A O 1
ATOM 535 N N . ASP A 1 72 ? 4.393 -5.435 5.252 1.00 78.56 72 ASP A N 1
ATOM 536 C CA . ASP A 1 72 ? 4.651 -4.005 5.124 1.00 78.56 72 ASP A CA 1
ATOM 537 C C . ASP A 1 72 ? 4.437 -3.572 3.660 1.00 78.56 72 ASP A C 1
ATOM 539 O O . ASP A 1 72 ? 5.113 -4.050 2.740 1.00 78.56 72 ASP A O 1
ATOM 543 N N . LEU A 1 73 ? 3.449 -2.702 3.430 1.00 88.81 73 LEU A N 1
ATOM 544 C CA . LEU A 1 73 ? 3.117 -2.227 2.088 1.00 88.81 73 LEU A CA 1
ATOM 545 C C . LEU A 1 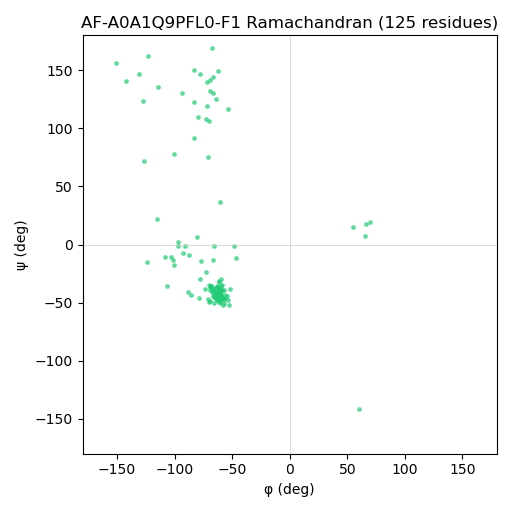73 ? 4.288 -1.474 1.440 1.00 88.81 73 LEU A C 1
ATOM 547 O O . LEU A 1 73 ? 4.534 -1.638 0.243 1.00 88.81 73 LEU A O 1
ATOM 551 N N . ALA A 1 74 ? 5.021 -0.662 2.208 1.00 89.00 74 ALA A N 1
ATOM 552 C CA . ALA A 1 74 ? 6.166 0.082 1.690 1.00 89.00 74 ALA A CA 1
ATOM 553 C C . ALA A 1 74 ? 7.267 -0.881 1.241 1.00 89.00 74 ALA A C 1
ATOM 555 O O . ALA A 1 74 ? 7.856 -0.699 0.169 1.00 89.00 74 ALA A O 1
ATOM 556 N N . PHE A 1 75 ? 7.509 -1.930 2.028 1.00 85.38 75 PHE A N 1
ATOM 557 C CA . PHE A 1 75 ? 8.431 -3.002 1.676 1.00 85.38 75 PHE A CA 1
ATOM 558 C C . PHE A 1 75 ? 8.017 -3.722 0.388 1.00 85.38 75 PHE A C 1
ATOM 560 O O . PHE A 1 75 ? 8.835 -3.852 -0.525 1.00 85.38 75 PHE A O 1
ATOM 567 N N . TYR A 1 76 ? 6.754 -4.146 0.285 1.00 87.00 76 TYR A N 1
ATOM 568 C CA . TYR A 1 76 ? 6.233 -4.816 -0.909 1.00 87.00 76 TYR A CA 1
ATOM 569 C C . TYR A 1 76 ? 6.426 -3.960 -2.165 1.00 87.00 76 TYR A C 1
ATOM 571 O O . TYR A 1 76 ? 6.925 -4.449 -3.177 1.00 87.00 76 TYR A O 1
ATOM 579 N N . VAL A 1 77 ? 6.103 -2.667 -2.085 1.00 89.56 77 VAL A N 1
ATOM 580 C CA . VAL A 1 77 ? 6.257 -1.734 -3.209 1.00 89.56 77 VAL A CA 1
ATOM 581 C C . VAL A 1 77 ? 7.716 -1.613 -3.652 1.00 89.56 77 VAL A C 1
ATOM 583 O O . VAL A 1 77 ? 7.999 -1.613 -4.850 1.00 89.56 77 VAL A O 1
ATOM 586 N N . HIS A 1 78 ? 8.657 -1.558 -2.709 1.00 87.69 78 HIS A N 1
ATOM 587 C CA . HIS A 1 78 ? 10.079 -1.526 -3.043 1.00 87.69 78 HIS A CA 1
ATOM 588 C C . HIS A 1 78 ? 10.519 -2.838 -3.695 1.00 87.69 78 HIS A C 1
ATOM 590 O O . HIS A 1 78 ? 11.153 -2.827 -4.746 1.00 87.69 78 HIS A O 1
ATOM 596 N N . TYR A 1 79 ? 10.193 -3.967 -3.072 1.00 82.75 79 TYR A N 1
ATOM 597 C CA . TYR A 1 79 ? 10.707 -5.270 -3.471 1.00 82.75 79 TYR A CA 1
ATOM 598 C C . TYR A 1 79 ? 10.107 -5.757 -4.795 1.00 82.75 79 TYR A C 1
ATOM 600 O O . TYR A 1 79 ? 10.848 -6.177 -5.680 1.00 82.75 79 TYR A O 1
ATOM 608 N N . VAL A 1 80 ? 8.783 -5.672 -4.949 1.00 84.81 80 VAL A N 1
ATOM 609 C CA . VAL A 1 80 ? 8.065 -6.231 -6.106 1.00 84.81 80 VAL A CA 1
ATOM 610 C C . VAL A 1 80 ? 8.027 -5.257 -7.277 1.00 84.81 80 VAL A C 1
ATOM 612 O O . VAL A 1 80 ? 8.276 -5.663 -8.410 1.00 84.81 80 VAL A O 1
ATOM 615 N N . PHE A 1 81 ? 7.763 -3.971 -7.030 1.00 85.56 81 PHE A N 1
ATOM 616 C CA . PHE A 1 81 ? 7.693 -2.974 -8.106 1.00 85.56 81 PHE A CA 1
ATOM 617 C C . PHE A 1 81 ? 9.021 -2.255 -8.368 1.00 85.56 81 PHE A C 1
ATOM 619 O O . PHE A 1 81 ? 9.116 -1.492 -9.327 1.00 85.56 81 PHE A O 1
ATOM 626 N N . GLY A 1 82 ? 10.048 -2.468 -7.537 1.00 85.94 82 GLY A N 1
ATOM 627 C CA . GLY A 1 82 ? 11.321 -1.752 -7.660 1.00 85.94 82 GLY A CA 1
ATOM 628 C C . GLY A 1 82 ? 11.202 -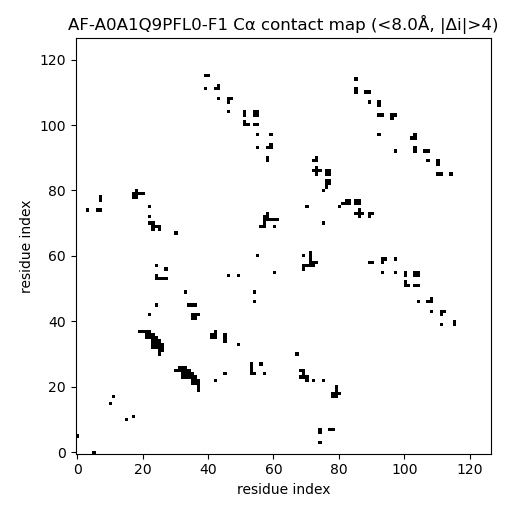0.251 -7.373 1.00 85.94 82 GLY A C 1
ATOM 629 O O . GLY A 1 82 ? 12.076 0.521 -7.769 1.00 85.94 82 GLY A O 1
ATOM 630 N N . ASP A 1 83 ? 10.122 0.187 -6.719 1.00 89.06 83 ASP A N 1
ATOM 631 C CA . ASP A 1 83 ? 9.787 1.603 -6.581 1.00 89.06 83 ASP A CA 1
ATOM 632 C C . ASP A 1 83 ? 10.185 2.159 -5.210 1.00 89.06 83 ASP A C 1
ATOM 634 O O . ASP A 1 83 ? 9.367 2.339 -4.302 1.00 89.06 83 ASP A O 1
ATOM 638 N N . ALA A 1 84 ? 11.480 2.436 -5.062 1.00 88.69 84 ALA A N 1
ATOM 639 C CA . ALA A 1 84 ? 12.038 2.984 -3.829 1.00 88.69 84 ALA A CA 1
ATOM 640 C C . ALA A 1 84 ? 11.447 4.360 -3.461 1.00 88.69 84 ALA A C 1
ATOM 642 O O . ALA A 1 84 ? 11.310 4.674 -2.280 1.00 88.69 84 ALA A O 1
ATOM 643 N N . GLU A 1 85 ? 11.079 5.183 -4.449 1.00 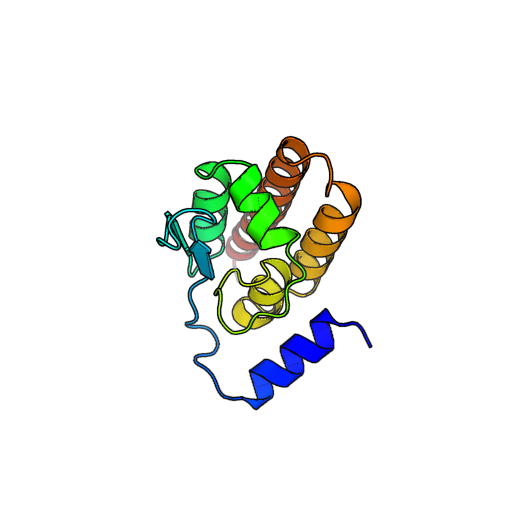91.50 85 GLU A N 1
ATOM 644 C CA . GLU A 1 85 ? 10.510 6.510 -4.196 1.00 91.50 85 GLU A CA 1
ATOM 645 C C . GLU A 1 85 ? 9.099 6.407 -3.612 1.00 91.50 85 GLU A C 1
ATOM 647 O O . GLU A 1 85 ? 8.810 7.031 -2.587 1.00 91.50 85 GLU A O 1
ATOM 652 N N . LEU A 1 86 ? 8.224 5.608 -4.233 1.00 93.31 86 LEU A N 1
ATOM 653 C CA . LEU A 1 86 ? 6.878 5.380 -3.710 1.00 93.31 86 LEU A CA 1
ATOM 654 C C . LEU A 1 86 ? 6.935 4.704 -2.337 1.00 93.31 86 LEU A C 1
ATOM 656 O O . LEU A 1 86 ? 6.228 5.128 -1.425 1.00 93.31 86 LEU A O 1
ATOM 660 N N . SER A 1 87 ? 7.816 3.716 -2.171 1.00 91.38 87 SER A N 1
ATOM 661 C CA . SER A 1 87 ? 8.060 3.049 -0.888 1.00 91.38 87 SER A CA 1
ATOM 662 C C . SER A 1 87 ? 8.381 4.050 0.231 1.00 91.38 87 SER A C 1
ATOM 664 O O . SER A 1 87 ? 7.692 4.077 1.251 1.00 91.38 87 SER A O 1
ATOM 666 N N . MET A 1 88 ? 9.350 4.950 0.018 1.00 89.50 88 MET A N 1
ATOM 667 C CA . MET A 1 88 ? 9.706 5.974 1.011 1.00 89.50 88 MET A CA 1
ATOM 668 C C . MET A 1 88 ? 8.556 6.941 1.311 1.00 89.50 88 MET A C 1
ATOM 670 O O . MET A 1 88 ? 8.391 7.366 2.457 1.00 89.50 88 MET A O 1
ATOM 674 N N . LYS A 1 89 ? 7.754 7.306 0.302 1.00 93.88 89 LYS A N 1
ATOM 675 C CA . LYS A 1 89 ? 6.581 8.173 0.497 1.00 93.88 89 LYS A CA 1
ATOM 676 C C . LYS A 1 89 ? 5.510 7.487 1.344 1.00 93.88 89 LYS A C 1
ATOM 678 O O . LYS A 1 89 ? 4.978 8.126 2.248 1.00 93.88 89 LYS A O 1
ATOM 683 N N . ILE A 1 90 ? 5.241 6.204 1.096 1.00 93.25 90 ILE A N 1
ATOM 684 C CA . ILE A 1 90 ? 4.315 5.389 1.900 1.00 93.25 90 ILE A CA 1
ATOM 685 C C . ILE A 1 90 ? 4.802 5.321 3.348 1.00 93.25 90 ILE A C 1
ATOM 687 O O . ILE A 1 90 ? 4.033 5.614 4.259 1.00 93.25 90 ILE A O 1
ATOM 691 N N . TYR A 1 91 ? 6.083 5.018 3.559 1.00 89.31 91 TYR A N 1
ATOM 692 C CA . TYR A 1 91 ? 6.680 4.969 4.893 1.00 89.31 91 TYR A CA 1
ATOM 693 C C . TYR A 1 91 ? 6.567 6.321 5.624 1.00 89.31 91 TYR A C 1
ATOM 695 O O . TYR A 1 91 ? 6.103 6.400 6.758 1.00 89.31 91 TYR A O 1
ATOM 703 N N . SER A 1 92 ? 6.880 7.422 4.936 1.00 90.56 92 SER A N 1
ATOM 704 C CA . SER A 1 92 ? 6.759 8.777 5.495 1.00 90.56 92 SER A CA 1
ATOM 705 C C . SER A 1 92 ? 5.311 9.156 5.834 1.00 90.56 92 SER A C 1
ATOM 707 O O . SER A 1 92 ? 5.061 9.867 6.809 1.00 90.56 92 SER A O 1
ATOM 709 N N . ALA A 1 93 ? 4.342 8.712 5.027 1.00 93.31 93 ALA A N 1
ATOM 710 C CA . ALA A 1 93 ? 2.922 8.908 5.303 1.00 93.31 93 ALA A CA 1
ATOM 711 C C . ALA A 1 93 ? 2.476 8.103 6.531 1.00 93.31 93 ALA A C 1
ATOM 713 O O . ALA A 1 93 ? 1.742 8.639 7.363 1.00 93.31 93 ALA A O 1
ATOM 714 N N . ALA A 1 94 ? 2.965 6.866 6.673 1.00 90.75 94 ALA A N 1
ATOM 715 C CA . ALA A 1 94 ? 2.723 6.010 7.830 1.00 90.75 94 ALA A CA 1
ATOM 716 C C . ALA A 1 94 ? 3.173 6.683 9.133 1.00 90.75 94 ALA A C 1
ATOM 718 O O . ALA A 1 94 ? 2.403 6.737 10.087 1.00 90.75 94 ALA A O 1
ATOM 719 N N . GLU A 1 95 ? 4.381 7.256 9.153 1.00 89.56 95 GLU A N 1
ATOM 720 C CA . GLU A 1 95 ? 4.903 7.980 10.320 1.00 89.56 95 GLU A CA 1
ATOM 721 C C . GLU A 1 95 ? 4.098 9.251 10.625 1.00 89.56 95 GLU A C 1
ATOM 723 O O . GLU A 1 95 ? 3.833 9.563 11.785 1.00 89.56 95 GLU A O 1
ATOM 728 N N . ARG A 1 96 ? 3.686 9.994 9.591 1.00 93.06 96 ARG A N 1
ATOM 729 C CA . ARG A 1 96 ? 2.981 11.274 9.757 1.00 93.06 96 ARG A CA 1
ATOM 730 C C . ARG A 1 96 ? 1.533 11.115 10.218 1.00 93.06 96 ARG A C 1
ATOM 732 O O . ARG A 1 96 ? 1.058 11.945 10.987 1.00 93.06 96 ARG A O 1
ATOM 739 N N . TYR A 1 97 ? 0.830 10.104 9.713 1.00 94.50 97 TYR A N 1
ATOM 740 C CA . TYR A 1 97 ? -0.614 9.927 9.904 1.00 94.50 97 TYR A CA 1
ATOM 741 C C . TYR A 1 97 ? -0.961 8.669 10.711 1.00 94.50 97 TYR A C 1
ATOM 743 O O . TYR A 1 97 ? -2.088 8.185 10.631 1.00 94.50 97 TYR A O 1
ATOM 751 N N . ALA A 1 98 ? -0.022 8.145 11.507 1.00 88.00 98 ALA A N 1
ATOM 752 C CA . ALA A 1 98 ? -0.215 6.936 12.312 1.00 88.00 98 ALA A CA 1
ATOM 753 C C . ALA A 1 98 ? -1.486 6.983 13.184 1.00 88.00 98 ALA A C 1
ATOM 755 O O . ALA A 1 98 ? -2.199 5.985 13.314 1.00 88.00 98 ALA A O 1
ATOM 756 N N . ASP A 1 99 ? -1.809 8.150 13.743 1.00 92.81 99 ASP A N 1
ATOM 757 C CA . ASP A 1 99 ? -2.974 8.357 14.614 1.00 92.81 99 ASP A CA 1
ATOM 758 C C . ASP A 1 99 ? -4.243 8.794 13.859 1.00 92.81 99 ASP A C 1
ATOM 760 O O . ASP A 1 99 ? -5.305 8.940 14.459 1.00 92.81 99 ASP A O 1
ATOM 764 N N . GLU A 1 100 ? -4.162 8.971 12.538 1.00 96.31 100 GLU A N 1
ATOM 765 C CA . GLU A 1 100 ? -5.240 9.495 11.696 1.00 96.31 100 GLU A CA 1
ATOM 766 C C . GLU A 1 100 ? -5.533 8.534 10.525 1.00 96.31 100 GLU A C 1
ATOM 768 O O . GLU A 1 100 ? -5.212 8.846 9.374 1.00 96.31 100 GLU A O 1
ATOM 773 N N . PRO A 1 101 ? -6.143 7.356 10.776 1.00 94.19 101 PRO A N 1
ATOM 774 C CA . PRO A 1 101 ? -6.256 6.279 9.787 1.00 94.19 101 PRO A CA 1
ATOM 775 C C . PRO A 1 101 ? -7.004 6.697 8.514 1.00 94.19 101 PRO A C 1
ATOM 777 O O . PRO A 1 101 ? -6.622 6.300 7.415 1.00 94.19 101 PRO A O 1
ATOM 780 N N . GLU A 1 102 ? -8.029 7.544 8.629 1.00 96.44 102 GLU A N 1
ATOM 781 C CA . GLU A 1 102 ? -8.748 8.094 7.472 1.00 96.44 102 GLU A CA 1
ATOM 782 C C . GLU A 1 102 ? -7.838 8.935 6.567 1.00 96.44 102 GLU A C 1
ATOM 784 O O . GLU A 1 102 ? -7.851 8.775 5.343 1.00 96.44 102 GLU A O 1
ATOM 789 N N . LYS A 1 103 ? -7.012 9.805 7.163 1.00 97.00 103 LYS A N 1
ATOM 790 C CA . LYS A 1 103 ? -6.052 10.629 6.416 1.00 97.00 103 LYS A CA 1
ATOM 791 C C . LYS A 1 103 ? -4.934 9.782 5.832 1.00 97.00 103 LYS A C 1
ATOM 793 O O . LYS A 1 103 ? -4.547 10.013 4.690 1.00 97.00 103 LYS A O 1
ATOM 798 N N . LEU A 1 104 ? -4.458 8.788 6.581 1.00 96.12 104 LEU A N 1
ATOM 799 C CA . LEU A 1 104 ? -3.471 7.834 6.096 1.00 96.12 104 LEU A CA 1
ATOM 800 C C . LEU A 1 104 ? -3.996 7.105 4.856 1.00 96.12 104 LEU A C 1
ATOM 802 O O . LEU A 1 104 ? -3.337 7.130 3.823 1.00 96.12 104 LEU A O 1
ATOM 806 N N . LYS A 1 105 ? -5.201 6.522 4.918 1.00 96.56 105 LYS A N 1
ATOM 807 C CA . LYS A 1 105 ? -5.829 5.846 3.771 1.00 96.56 105 LYS A CA 1
ATOM 808 C C . LYS A 1 105 ? -5.891 6.763 2.548 1.00 96.56 105 LYS A C 1
ATOM 810 O O . LYS A 1 105 ? -5.511 6.343 1.456 1.00 96.56 105 LYS A O 1
ATOM 815 N N . LEU A 1 106 ? -6.342 8.005 2.733 1.00 97.50 106 LEU A N 1
ATOM 816 C CA . LEU A 1 106 ? -6.432 8.983 1.650 1.00 97.50 106 LEU A CA 1
ATOM 817 C C . LEU A 1 106 ? -5.058 9.282 1.033 1.00 97.50 106 LEU A C 1
ATOM 819 O O . LEU A 1 106 ? -4.921 9.274 -0.189 1.00 97.50 106 LEU A O 1
ATOM 823 N N . GLU A 1 107 ? -4.040 9.509 1.862 1.00 97.62 107 GLU A N 1
ATOM 824 C CA . GLU A 1 107 ? -2.682 9.793 1.396 1.00 97.62 107 GLU A CA 1
ATOM 825 C C . GLU A 1 107 ? -2.087 8.602 0.637 1.00 97.62 107 GLU A C 1
ATOM 827 O O . GLU A 1 107 ? -1.572 8.768 -0.467 1.00 97.62 107 GLU A O 1
ATOM 832 N N . ILE A 1 108 ? -2.222 7.385 1.172 1.00 96.31 108 ILE A N 1
ATOM 833 C CA . ILE A 1 108 ? -1.761 6.162 0.503 1.00 96.31 108 ILE A CA 1
ATOM 834 C C . ILE A 1 108 ? -2.464 5.979 -0.847 1.00 96.31 108 ILE A C 1
ATOM 836 O O . ILE A 1 108 ? -1.801 5.713 -1.851 1.00 96.31 108 ILE A O 1
ATOM 840 N N . SER A 1 109 ? -3.783 6.186 -0.901 1.00 96.75 109 SER A N 1
ATOM 841 C CA . SER A 1 109 ? -4.544 6.141 -2.154 1.00 96.75 109 SER A CA 1
ATOM 842 C C . SER A 1 109 ? -4.005 7.149 -3.172 1.00 96.75 109 SER A C 1
ATOM 844 O O . SER A 1 109 ? -3.757 6.781 -4.319 1.00 96.75 109 SER A O 1
ATOM 846 N N . ASN A 1 110 ? -3.763 8.396 -2.756 1.00 96.25 110 ASN A N 1
ATOM 847 C CA . ASN A 1 110 ? -3.247 9.454 -3.627 1.00 96.25 110 ASN A CA 1
ATOM 848 C C . ASN A 1 110 ? -1.839 9.152 -4.147 1.00 96.25 110 ASN A C 1
ATOM 850 O O . ASN A 1 110 ? -1.552 9.396 -5.321 1.00 96.25 110 ASN A O 1
ATOM 854 N N . LEU A 1 111 ? -0.960 8.618 -3.299 1.00 96.50 111 LEU A N 1
ATOM 855 C CA . LEU A 1 111 ? 0.402 8.243 -3.675 1.00 96.50 111 LEU A CA 1
ATOM 856 C C . LEU A 1 111 ? 0.406 7.154 -4.754 1.00 96.50 111 LEU A C 1
ATOM 858 O O . LEU A 1 111 ? 1.085 7.303 -5.774 1.00 96.50 111 LEU A O 1
ATOM 862 N N . ILE A 1 112 ? -0.386 6.095 -4.562 1.00 95.06 112 ILE A N 1
ATOM 863 C CA . ILE A 1 112 ? -0.501 4.996 -5.530 1.00 95.06 112 ILE A CA 1
ATOM 864 C C . ILE A 1 112 ? -1.150 5.499 -6.825 1.00 95.06 112 ILE A C 1
ATOM 866 O O . ILE A 1 112 ? -0.639 5.229 -7.912 1.00 95.06 112 ILE A O 1
ATOM 870 N N . PHE A 1 113 ? -2.226 6.284 -6.728 1.00 94.31 113 PHE A N 1
ATOM 871 C CA . PHE A 1 113 ? -2.915 6.840 -7.892 1.00 94.31 113 PHE A CA 1
ATOM 872 C C . PHE A 1 113 ? -2.016 7.764 -8.721 1.00 94.31 113 PHE A C 1
ATOM 874 O O . PHE A 1 113 ? -1.922 7.620 -9.937 1.00 94.31 113 PHE A O 1
ATOM 881 N N . THR A 1 114 ? -1.288 8.671 -8.068 1.00 93.19 114 THR A N 1
ATOM 882 C CA . THR A 1 114 ? -0.326 9.558 -8.742 1.00 93.19 114 THR A CA 1
ATOM 883 C C . THR A 1 114 ? 0.736 8.743 -9.468 1.00 93.19 114 THR A C 1
ATOM 885 O O . THR A 1 114 ? 1.126 9.068 -10.590 1.00 93.19 114 THR A O 1
ATOM 888 N N . ARG A 1 115 ? 1.195 7.646 -8.858 1.00 91.88 115 ARG A N 1
ATOM 889 C CA . ARG A 1 115 ? 2.173 6.775 -9.500 1.00 91.88 115 ARG A CA 1
ATOM 890 C C . ARG A 1 115 ? 1.606 6.062 -10.731 1.00 91.88 115 ARG A C 1
ATOM 892 O O . ARG A 1 115 ? 2.309 5.984 -11.735 1.00 91.88 115 ARG A O 1
ATOM 899 N N . LEU A 1 116 ? 0.350 5.617 -10.687 1.00 89.62 116 LEU A N 1
ATOM 900 C CA . LEU A 1 116 ? -0.356 5.053 -11.847 1.00 89.62 116 LEU A CA 1
ATOM 901 C C . LEU A 1 116 ? -0.468 6.052 -13.006 1.00 89.62 116 LEU A C 1
ATOM 903 O O . LEU A 1 116 ? -0.218 5.688 -14.158 1.00 89.62 116 LEU A O 1
ATOM 907 N N . LEU A 1 117 ? -0.796 7.312 -12.707 1.00 87.06 117 LEU A N 1
ATOM 908 C CA . LEU A 1 117 ? -0.850 8.372 -13.718 1.00 87.06 117 LEU A CA 1
ATOM 909 C C . LEU A 1 117 ? 0.512 8.573 -14.390 1.00 87.06 117 LEU A C 1
ATOM 911 O O . LEU A 1 117 ? 0.588 8.576 -15.615 1.00 87.06 117 LEU A O 1
ATOM 915 N N . ASN A 1 118 ? 1.593 8.624 -13.607 1.00 82.25 118 ASN A N 1
ATOM 916 C CA . ASN A 1 118 ? 2.946 8.783 -14.146 1.00 82.25 118 ASN A CA 1
ATOM 917 C C . ASN A 1 118 ? 3.344 7.638 -15.096 1.00 82.25 118 ASN A C 1
ATOM 919 O O . ASN A 1 118 ? 3.995 7.880 -16.109 1.00 82.25 118 ASN A O 1
ATOM 923 N N . TYR A 1 119 ? 2.948 6.393 -14.806 1.00 75.44 119 TYR A N 1
ATOM 924 C CA . TYR A 1 119 ? 3.186 5.273 -15.727 1.00 75.44 119 TYR A CA 1
ATOM 925 C C . TYR A 1 119 ? 2.344 5.372 -17.004 1.00 75.44 119 TYR A C 1
ATOM 927 O O . TYR A 1 119 ? 2.832 5.049 -18.088 1.00 75.44 119 TYR A O 1
ATOM 935 N N . SER A 1 120 ? 1.107 5.854 -16.886 1.00 66.12 120 SER A N 1
ATOM 936 C CA . SER A 1 120 ? 0.205 6.043 -18.027 1.00 66.12 120 SER A CA 1
ATOM 937 C C . SER A 1 120 ? 0.701 7.136 -18.980 1.00 66.12 120 SER A C 1
ATOM 939 O O . SER A 1 120 ? 0.600 6.984 -20.195 1.00 66.12 120 SER A O 1
ATOM 941 N N . GLU A 1 121 ? 1.280 8.218 -18.453 1.00 59.19 121 GLU A N 1
ATOM 942 C CA . GLU A 1 121 ? 1.850 9.308 -19.257 1.00 59.19 121 GLU A CA 1
ATOM 943 C C . GLU A 1 121 ? 3.110 8.883 -20.025 1.00 59.19 121 GLU A C 1
ATOM 945 O O . GLU A 1 121 ? 3.298 9.291 -21.170 1.00 59.19 121 GLU A O 1
ATOM 950 N N . ILE A 1 122 ? 3.948 8.016 -19.445 1.00 57.09 122 ILE A N 1
ATOM 951 C CA . ILE A 1 122 ? 5.150 7.493 -20.117 1.00 57.09 122 ILE A CA 1
ATOM 952 C C . ILE A 1 122 ? 4.774 6.570 -21.286 1.00 57.09 122 ILE A C 1
ATOM 954 O O . ILE A 1 122 ? 5.424 6.613 -22.328 1.00 57.09 122 ILE A O 1
ATOM 958 N N . ALA A 1 123 ? 3.698 5.786 -21.159 1.00 52.84 123 ALA A N 1
ATOM 959 C CA . ALA A 1 123 ? 3.206 4.918 -22.234 1.00 52.84 123 ALA A CA 1
ATOM 960 C C . ALA A 1 123 ? 2.656 5.688 -23.456 1.00 52.84 123 ALA A C 1
ATOM 962 O O . ALA A 1 123 ? 2.436 5.090 -24.509 1.00 52.84 123 ALA A O 1
ATOM 963 N N . LEU A 1 124 ? 2.424 6.999 -23.325 1.00 48.34 124 LEU A N 1
ATOM 964 C CA . LEU A 1 124 ? 1.887 7.866 -24.377 1.00 48.34 124 LEU A CA 1
ATOM 965 C C . LEU A 1 124 ? 2.960 8.645 -25.151 1.00 48.34 124 LEU A C 1
ATOM 967 O O . LEU A 1 124 ? 2.603 9.379 -26.073 1.00 48.34 124 LEU A O 1
ATOM 971 N N . ILE A 1 125 ? 4.246 8.506 -24.813 1.00 48.09 125 ILE A N 1
ATOM 972 C CA . ILE A 1 125 ? 5.337 9.084 -25.608 1.00 48.09 125 ILE A CA 1
ATOM 973 C C . ILE A 1 125 ? 5.571 8.150 -26.809 1.00 48.09 125 ILE A C 1
ATOM 975 O O . ILE A 1 125 ? 6.031 7.028 -26.600 1.00 48.09 125 ILE A O 1
ATOM 979 N N . PRO A 1 126 ? 5.231 8.550 -28.050 1.00 48.06 126 PRO A N 1
ATOM 980 C CA . PRO A 1 126 ? 5.511 7.735 -29.228 1.00 48.06 126 PRO A CA 1
ATOM 981 C C . PRO A 1 126 ? 7.025 7.709 -29.478 1.00 48.06 126 PRO A C 1
ATOM 983 O O . PRO A 1 126 ? 7.673 8.745 -29.306 1.00 48.06 126 PRO A O 1
ATOM 986 N N . ASP A 1 127 ? 7.552 6.552 -29.891 1.00 46.50 127 ASP A N 1
ATOM 987 C CA . ASP A 1 127 ? 8.934 6.395 -30.384 1.00 46.50 127 ASP A CA 1
ATOM 988 C C . ASP A 1 127 ? 9.279 7.380 -31.521 1.00 46.50 127 ASP A C 1
ATOM 990 O O . ASP A 1 127 ? 8.416 7.612 -32.408 1.00 46.50 127 ASP A O 1
#

Solvent-accessible surface area (backbone atoms only — not comparable to full-atom values): 7301 Å² total; per-residue (Å²): 132,58,71,66,58,53,52,44,54,53,52,66,72,68,68,59,80,54,77,75,56,63,51,48,48,53,39,88,88,76,69,44,77,76,39,71,21,76,46,72,66,46,40,42,51,45,56,70,75,47,58,34,66,58,48,40,49,28,56,58,50,80,68,86,51,90,81,72,62,58,54,44,48,35,54,48,36,27,66,52,70,66,33,59,67,61,14,52,51,46,48,54,42,32,70,75,27,66,90,36,34,66,59,30,41,51,51,51,44,50,54,49,49,54,52,52,51,55,55,56,58,60,73,66,62,78,132

pLDDT: mean 80.72, std 16.39, range [39.78, 97.62]

Radius of gyration: 14.49 Å; Cα contacts (8 Å, |Δi|>4): 146; chains: 1; bounding box: 34×28×45 Å

Secondary structure (DSSP, 8-state):
--HHHHHHHHHHHHT--GGGPPEEEE-TTT--EEEEESSHHHHHHHHHHS-HHHHHHHHH-----TTT----HHHHHHHHH--HHHHHHHHHHHHHSTT-HHHHHHHHHHHHHHHHHHHHHHTTS--

Nearest PDB structures (foldseek):
  4c3e-assembly3_E  TM=2.612E-01  e=8.545E+00  Human respiratory syncytial virus A2
  4c3e-assembly1_I  TM=2.242E-01  e=8.082E+00  Human respiratory syncytial virus A2

Mean predicted aligned error: 7.62 Å

Sequence (127 aa):
MDLTTLKVLAKMASGEEGPNERFKFISPDTRGVLCSSSTLEELHGCVLDLDHDIIKAHVCSCDDSDETGARDLAFYVHYVFGDAELSMKIYSAAERYADEPEKLKLEISNLIFTRLLNYSEIALIPD

Foldseek 3Di:
DDPLVVVLVVVVVVPPPFLQDKQFQADPVPRHTPAIDSDLVSVLVCLVPDDLVSVLQLQQDPPPPPPSSSHHPLSCCCGNVVCPPLSVQSNVLSVVCSVPSVVSSVSNSVSSVVVVVVVVVVVPDDD